Protein AF-A0A0S2I507-F1 (afdb_monomer_lite)

Sequence (63 aa):
MLQHQKHILKALQNEPVLFLKEVQKSFQWLSDQEIEYLKSWLKTQYPELYKKRIKYLFIMNPT

Structure (mmCIF, N/CA/C/O backbone):
data_AF-A0A0S2I507-F1
#
_entry.id   AF-A0A0S2I507-F1
#
loop_
_atom_site.group_PDB
_atom_site.id
_atom_site.type_symbol
_atom_site.label_atom_id
_atom_site.label_alt_id
_atom_site.label_comp_id
_atom_site.label_asym_id
_atom_site.label_entity_id
_atom_site.label_seq_id
_atom_site.pdbx_PDB_ins_code
_atom_site.Cartn_x
_atom_site.Cartn_y
_atom_site.Cartn_z
_atom_site.occupancy
_atom_site.B_iso_or_equiv
_atom_site.auth_seq_id
_atom_site.auth_comp_id
_atom_site.auth_asym_id
_atom_site.auth_atom_id
_atom_site.pdbx_PDB_model_num
ATOM 1 N N . MET A 1 1 ? -5.987 -8.983 6.736 1.00 86.94 1 MET A N 1
ATOM 2 C CA . MET A 1 1 ? -5.621 -9.261 5.323 1.00 86.94 1 MET A CA 1
ATOM 3 C C . MET A 1 1 ? -4.349 -8.531 4.883 1.00 86.94 1 MET A C 1
ATOM 5 O O . MET A 1 1 ? -3.686 -8.958 3.940 1.00 86.94 1 MET A O 1
ATOM 9 N N . LEU A 1 2 ? -3.944 -7.480 5.600 1.00 89.56 2 LEU A N 1
ATOM 10 C CA . LEU A 1 2 ? -2.801 -6.629 5.267 1.00 89.56 2 LEU A CA 1
ATOM 11 C C . LEU A 1 2 ? -1.469 -7.359 5.003 1.00 89.56 2 LEU A C 1
ATOM 13 O O . LEU A 1 2 ? -0.743 -6.987 4.085 1.00 89.56 2 LEU A O 1
ATOM 17 N N . GLN A 1 3 ? -1.119 -8.387 5.786 1.00 94.19 3 GLN A N 1
ATOM 18 C CA . GLN A 1 3 ? 0.154 -9.108 5.601 1.00 94.19 3 GLN A CA 1
ATOM 19 C C . GLN A 1 3 ? 0.208 -9.877 4.276 1.00 94.19 3 GLN A C 1
ATOM 21 O O . GLN A 1 3 ? 1.245 -9.897 3.617 1.00 94.19 3 GLN A O 1
ATOM 26 N N . HIS A 1 4 ? -0.921 -10.451 3.860 1.00 93.62 4 HIS A N 1
ATOM 27 C CA . HIS A 1 4 ? -1.041 -11.120 2.571 1.00 93.62 4 HIS A CA 1
ATOM 28 C C . HIS A 1 4 ? -0.843 -10.125 1.421 1.00 93.62 4 HIS A C 1
ATOM 30 O O . HIS A 1 4 ? -0.008 -10.355 0.549 1.00 93.62 4 HIS A O 1
ATOM 36 N N . GLN A 1 5 ? -1.499 -8.961 1.492 1.00 93.75 5 GLN A N 1
ATOM 37 C CA . GLN A 1 5 ? -1.325 -7.899 0.496 1.00 93.75 5 GLN A CA 1
ATOM 38 C C . GLN A 1 5 ? 0.123 -7.404 0.411 1.00 93.75 5 GLN A C 1
ATOM 40 O O . GLN A 1 5 ? 0.680 -7.280 -0.677 1.00 93.75 5 GLN A O 1
ATOM 45 N N . LYS A 1 6 ? 0.797 -7.213 1.552 1.00 95.56 6 LYS A N 1
ATOM 46 C CA . LYS A 1 6 ? 2.228 -6.862 1.580 1.00 95.56 6 LYS A CA 1
ATOM 47 C C . LYS A 1 6 ? 3.103 -7.910 0.890 1.00 95.56 6 LYS A C 1
ATOM 49 O O . LYS A 1 6 ? 4.072 -7.543 0.230 1.00 95.56 6 LYS A O 1
ATOM 54 N N . HIS A 1 7 ? 2.788 -9.196 1.044 1.00 96.31 7 HIS A N 1
ATOM 55 C CA . HIS A 1 7 ? 3.531 -10.272 0.392 1.00 96.31 7 HIS A CA 1
ATOM 56 C C . HIS A 1 7 ? 3.365 -10.235 -1.134 1.00 96.31 7 HIS A C 1
ATOM 58 O O . HIS A 1 7 ? 4.364 -10.265 -1.850 1.00 96.31 7 HIS A O 1
ATOM 64 N N . ILE A 1 8 ? 2.131 -10.081 -1.627 1.00 95.00 8 ILE A N 1
ATOM 65 C CA . ILE A 1 8 ? 1.856 -9.966 -3.068 1.00 95.00 8 ILE A CA 1
ATOM 66 C C . ILE A 1 8 ? 2.545 -8.726 -3.650 1.00 95.00 8 ILE A C 1
ATOM 68 O O . ILE A 1 8 ? 3.225 -8.811 -4.671 1.00 95.00 8 ILE A O 1
ATOM 72 N N . LEU A 1 9 ? 2.444 -7.580 -2.974 1.00 95.62 9 LEU A N 1
ATOM 73 C CA . LEU A 1 9 ? 3.074 -6.337 -3.422 1.00 95.62 9 LEU A CA 1
ATOM 74 C C . LEU A 1 9 ? 4.598 -6.464 -3.519 1.00 95.62 9 LEU A C 1
ATOM 76 O O . LEU A 1 9 ? 5.186 -6.000 -4.493 1.00 95.62 9 LEU A O 1
ATOM 80 N N . LYS A 1 10 ? 5.244 -7.155 -2.571 1.00 95.31 10 LYS A N 1
ATOM 81 C CA . LYS A 1 10 ? 6.679 -7.461 -2.672 1.00 95.31 10 LYS A CA 1
ATOM 82 C C . LYS A 1 10 ? 7.007 -8.305 -3.903 1.00 95.31 10 LYS A C 1
ATOM 84 O O . LYS A 1 10 ? 7.998 -8.020 -4.568 1.00 95.31 10 LYS A O 1
ATOM 89 N N . ALA A 1 11 ? 6.189 -9.307 -4.223 1.00 96.12 11 ALA A N 1
ATOM 90 C CA . ALA A 1 11 ? 6.395 -10.140 -5.407 1.00 96.12 11 ALA A CA 1
ATOM 91 C C . ALA A 1 11 ? 6.244 -9.342 -6.717 1.00 96.12 11 ALA A C 1
ATOM 93 O O . ALA A 1 11 ? 6.959 -9.599 -7.681 1.00 96.12 11 ALA A O 1
ATOM 94 N N . LEU A 1 12 ? 5.367 -8.333 -6.735 1.00 94.81 12 LEU A N 1
ATOM 95 C CA . LEU A 1 12 ? 5.101 -7.489 -7.904 1.00 94.81 12 LEU A CA 1
ATOM 96 C C . LEU A 1 12 ? 5.994 -6.242 -8.000 1.00 94.81 12 LEU A C 1
ATOM 98 O O . LEU A 1 12 ? 5.780 -5.412 -8.880 1.00 94.81 12 LEU A O 1
ATOM 102 N N . GLN A 1 13 ? 6.990 -6.068 -7.124 1.00 92.31 13 GLN A N 1
ATOM 103 C CA . GLN A 1 13 ? 7.769 -4.821 -7.040 1.00 92.31 13 GLN A CA 1
ATOM 104 C C . GLN A 1 13 ? 8.501 -4.436 -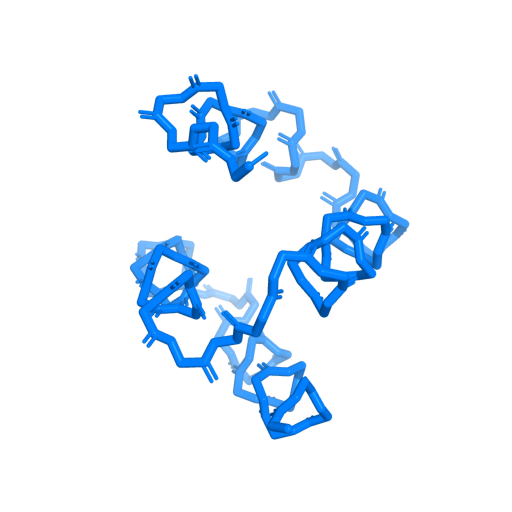8.339 1.00 92.31 13 GLN A C 1
ATOM 106 O O . GLN A 1 13 ? 8.737 -3.254 -8.581 1.00 92.31 13 GLN A O 1
ATOM 111 N N . ASN A 1 14 ? 8.828 -5.422 -9.180 1.00 92.12 14 ASN A N 1
ATOM 112 C CA . ASN A 1 14 ? 9.506 -5.219 -10.462 1.00 92.12 14 ASN A CA 1
ATOM 113 C C . ASN A 1 14 ? 8.535 -5.000 -11.634 1.00 92.12 14 ASN A C 1
ATOM 115 O O . ASN A 1 14 ? 8.981 -4.712 -12.737 1.00 92.12 14 ASN A O 1
ATOM 119 N N . GLU A 1 15 ? 7.224 -5.089 -11.391 1.00 94.50 15 GLU A N 1
ATOM 120 C CA . GLU A 1 15 ? 6.158 -4.965 -12.388 1.00 94.50 15 GLU A CA 1
ATOM 121 C C . GLU A 1 15 ? 5.249 -3.772 -12.031 1.00 94.50 15 GLU A C 1
ATOM 123 O O . GLU A 1 15 ? 4.162 -3.953 -11.469 1.00 94.50 15 GLU A O 1
ATOM 128 N N . PRO A 1 16 ? 5.646 -2.518 -12.340 1.00 89.44 16 PRO A N 1
ATOM 129 C CA . PRO A 1 16 ? 5.005 -1.317 -11.798 1.00 89.44 16 PRO A CA 1
ATOM 130 C C . PRO A 1 16 ? 3.507 -1.212 -12.090 1.00 89.44 16 PRO A C 1
ATOM 132 O O . PRO A 1 16 ? 2.753 -0.667 -11.289 1.00 89.44 16 PRO A O 1
ATOM 135 N N . VAL A 1 17 ? 3.061 -1.712 -13.245 1.00 91.88 17 VAL A N 1
ATOM 136 C CA . VAL A 1 17 ? 1.643 -1.684 -13.630 1.00 91.88 17 VAL A CA 1
ATOM 137 C C . VAL A 1 17 ? 0.829 -2.657 -12.778 1.00 91.88 17 VAL A C 1
ATOM 139 O O . VAL A 1 17 ? -0.245 -2.293 -12.299 1.00 91.88 17 VAL A O 1
ATOM 142 N N . LEU A 1 18 ? 1.333 -3.876 -12.566 1.00 94.25 18 LEU A N 1
ATOM 143 C CA . LEU A 1 18 ? 0.668 -4.880 -11.734 1.00 94.25 18 LEU A CA 1
ATOM 144 C C . LEU A 1 18 ? 0.684 -4.469 -10.264 1.00 94.25 18 LEU A C 1
ATOM 146 O O . LEU A 1 18 ? -0.344 -4.565 -9.600 1.00 94.25 18 LEU A O 1
ATOM 150 N N . PHE A 1 19 ? 1.805 -3.921 -9.795 1.00 95.12 19 PHE A N 1
ATOM 151 C CA . PHE A 1 19 ? 1.931 -3.390 -8.443 1.00 95.12 19 PHE A CA 1
ATOM 152 C C . PHE A 1 19 ? 0.838 -2.360 -8.139 1.00 95.12 19 PHE A C 1
ATOM 154 O O . PHE A 1 19 ? 0.136 -2.472 -7.140 1.00 95.12 19 PHE A O 1
ATOM 161 N N . LEU A 1 20 ? 0.649 -1.370 -9.019 1.00 94.44 20 LEU A N 1
ATOM 162 C CA . LEU A 1 20 ? -0.356 -0.321 -8.812 1.00 94.44 20 LEU A CA 1
ATOM 163 C C . LEU A 1 20 ? -1.783 -0.872 -8.810 1.00 94.44 20 LEU A C 1
ATOM 165 O O . LEU A 1 20 ? -2.591 -0.458 -7.979 1.00 94.44 20 LEU A O 1
ATOM 169 N N . LYS A 1 21 ? -2.083 -1.826 -9.700 1.00 94.31 21 LYS A N 1
ATOM 170 C CA . LYS A 1 21 ? -3.385 -2.506 -9.718 1.00 94.31 21 LYS A CA 1
ATOM 171 C C . LYS A 1 21 ? -3.645 -3.251 -8.413 1.00 94.31 21 LYS A C 1
ATOM 173 O O . LYS A 1 21 ? -4.763 -3.209 -7.911 1.00 94.31 21 LYS A O 1
ATOM 178 N N . GLU A 1 22 ? -2.631 -3.899 -7.853 1.00 94.88 22 GLU A N 1
ATOM 179 C CA . GLU A 1 22 ? -2.778 -4.645 -6.605 1.00 94.88 22 GLU A CA 1
ATOM 180 C C . GLU A 1 22 ? -2.928 -3.724 -5.385 1.00 94.88 22 GLU A C 1
ATOM 182 O O . GLU A 1 22 ? -3.746 -3.994 -4.504 1.00 94.88 22 GLU A O 1
ATOM 187 N N . VAL A 1 23 ? -2.233 -2.577 -5.363 1.00 94.25 23 VAL A N 1
ATOM 188 C CA . VAL A 1 23 ? -2.468 -1.535 -4.346 1.00 94.25 23 VAL A CA 1
ATOM 189 C C . VAL A 1 23 ? -3.916 -1.051 -4.403 1.00 94.25 23 VAL A C 1
ATOM 191 O O . VAL A 1 23 ? -4.571 -0.965 -3.370 1.00 94.25 23 VAL A O 1
ATOM 194 N N . GLN A 1 24 ? -4.438 -0.774 -5.599 1.00 94.12 24 GLN A N 1
ATOM 195 C CA . GLN A 1 24 ? -5.820 -0.324 -5.756 1.00 94.12 24 GLN A CA 1
ATOM 196 C C . GLN A 1 24 ? -6.826 -1.403 -5.338 1.00 94.12 24 GLN A C 1
ATOM 198 O O . GLN A 1 24 ? -7.801 -1.100 -4.654 1.00 94.12 24 GLN A O 1
ATOM 203 N N . LYS A 1 25 ? -6.582 -2.668 -5.705 1.00 92.94 25 LYS A N 1
ATOM 204 C CA . LYS A 1 25 ? -7.406 -3.789 -5.242 1.00 92.94 25 LYS A CA 1
ATOM 205 C C . LYS A 1 25 ? -7.403 -3.892 -3.729 1.00 92.94 25 LYS A C 1
ATOM 207 O O . LYS A 1 25 ? -8.463 -4.115 -3.165 1.00 92.94 25 LYS A O 1
ATOM 212 N N . SER A 1 26 ? -6.259 -3.691 -3.074 1.00 93.38 26 SER A N 1
ATOM 213 C CA . SER A 1 26 ? -6.145 -3.788 -1.615 1.00 93.38 26 SER A CA 1
ATOM 214 C C . SER A 1 26 ? -7.178 -2.921 -0.882 1.00 93.38 26 SER A C 1
ATOM 216 O O . SER A 1 26 ? -7.663 -3.345 0.159 1.00 93.38 26 SER A O 1
ATOM 218 N N . PHE A 1 27 ? -7.595 -1.778 -1.440 1.00 92.19 27 PHE A N 1
ATOM 219 C CA . PHE A 1 27 ? -8.647 -0.940 -0.845 1.00 92.19 27 PHE A CA 1
ATOM 220 C C . PHE A 1 27 ? -10.014 -1.625 -0.731 1.00 92.19 27 PHE A C 1
ATOM 222 O O . PHE A 1 27 ? -10.809 -1.252 0.117 1.00 92.19 27 PHE A O 1
ATOM 229 N N . GLN A 1 28 ? -10.298 -2.632 -1.558 1.00 91.31 28 GLN A N 1
ATOM 230 C CA . GLN A 1 28 ? -11.553 -3.388 -1.496 1.00 91.31 28 GLN A CA 1
ATOM 231 C C . GLN A 1 28 ? -11.544 -4.471 -0.408 1.00 91.31 28 GLN A C 1
ATOM 233 O O . GLN A 1 28 ? -12.603 -4.951 -0.016 1.00 91.31 28 GLN A O 1
ATOM 238 N N . TRP A 1 29 ? -10.360 -4.890 0.048 1.00 90.69 29 TRP A N 1
ATOM 239 C CA . TRP A 1 29 ? -10.188 -6.047 0.941 1.00 90.69 29 TRP A CA 1
ATOM 240 C C . TRP A 1 29 ? -9.681 -5.677 2.334 1.00 90.69 29 TRP A C 1
ATOM 242 O O . TRP A 1 29 ? -9.606 -6.544 3.206 1.00 90.69 29 TRP A O 1
ATOM 252 N N . LEU A 1 30 ? -9.259 -4.430 2.523 1.00 93.19 30 LEU A N 1
ATOM 253 C CA . LEU A 1 30 ? -8.697 -3.921 3.765 1.00 93.19 30 LEU A CA 1
ATOM 254 C C . LEU A 1 30 ? -9.680 -2.956 4.419 1.00 93.19 30 LEU A C 1
ATOM 256 O O . LEU A 1 30 ? -10.382 -2.223 3.731 1.00 93.19 30 LEU A O 1
ATOM 260 N N . SER A 1 31 ? -9.696 -2.940 5.749 1.00 94.19 31 SER A N 1
ATOM 261 C CA . SER A 1 31 ? -10.371 -1.876 6.497 1.00 94.19 31 SER A CA 1
ATOM 262 C C . SER A 1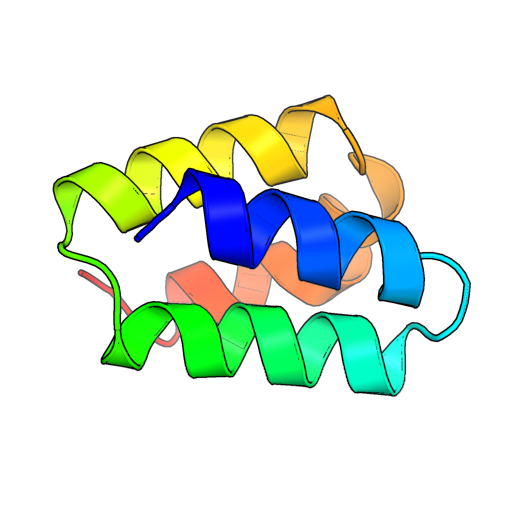 31 ? -9.604 -0.556 6.395 1.00 94.19 31 SER A C 1
ATOM 264 O O . SER A 1 31 ? -8.400 -0.558 6.138 1.00 94.19 31 SER A O 1
ATOM 266 N N . ASP A 1 32 ? -10.254 0.568 6.690 1.00 93.00 32 ASP A N 1
ATOM 267 C CA . ASP A 1 32 ? -9.639 1.908 6.639 1.00 93.00 32 ASP A CA 1
ATOM 268 C C . ASP A 1 32 ? -8.349 1.994 7.473 1.00 93.00 32 ASP A C 1
ATOM 270 O O . ASP A 1 32 ? -7.324 2.525 7.039 1.00 93.00 32 ASP A O 1
ATOM 274 N N . GLN A 1 33 ? -8.346 1.358 8.649 1.00 94.19 33 GLN A N 1
ATOM 275 C CA . GLN A 1 33 ? -7.157 1.256 9.495 1.00 94.19 33 GLN A CA 1
ATOM 276 C C . GLN A 1 33 ? -6.035 0.444 8.823 1.00 94.19 33 GLN A C 1
ATOM 278 O O . GLN A 1 33 ? -4.868 0.845 8.852 1.00 94.19 33 GLN A O 1
ATOM 283 N N . GLU A 1 34 ? -6.359 -0.696 8.203 1.00 95.25 34 GLU A N 1
ATOM 284 C CA . GLU A 1 34 ? -5.382 -1.485 7.445 1.00 95.25 34 GLU A CA 1
ATOM 285 C C . GLU A 1 34 ? -4.870 -0.723 6.211 1.00 95.25 34 GLU A C 1
ATOM 287 O O . GLU A 1 34 ? -3.700 -0.876 5.848 1.00 95.25 34 GLU A O 1
ATOM 292 N N . ILE A 1 35 ? -5.699 0.120 5.595 1.00 94.81 35 ILE A N 1
ATOM 293 C CA . ILE A 1 35 ? -5.334 0.955 4.448 1.00 94.81 35 ILE A CA 1
ATOM 294 C C . ILE A 1 35 ? -4.323 2.031 4.859 1.00 94.81 35 ILE A C 1
ATOM 296 O O . ILE A 1 35 ? -3.295 2.180 4.193 1.00 94.81 35 ILE A O 1
ATOM 300 N N . GLU A 1 36 ? -4.513 2.713 5.990 1.00 94.56 36 GLU A N 1
ATOM 301 C CA . GLU A 1 36 ? -3.519 3.672 6.499 1.00 94.56 36 GLU A CA 1
ATOM 302 C C . GLU A 1 36 ? -2.202 2.986 6.908 1.00 94.56 36 GLU A C 1
ATOM 304 O O . GLU A 1 36 ? -1.101 3.517 6.688 1.00 94.56 36 GLU A O 1
ATOM 309 N N . TYR A 1 37 ? -2.270 1.755 7.423 1.00 95.75 37 TYR A N 1
ATOM 310 C CA . TYR A 1 37 ? -1.073 0.945 7.656 1.00 95.75 37 TYR A CA 1
ATOM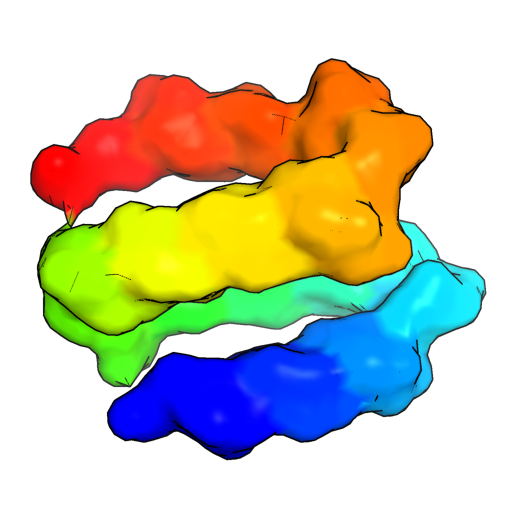 311 C C . TYR A 1 37 ? -0.384 0.526 6.355 1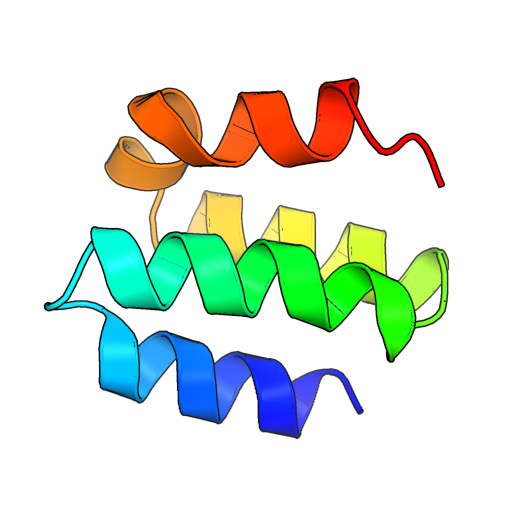.00 95.75 37 TYR A C 1
ATOM 313 O O . TYR A 1 37 ? 0.851 0.525 6.290 1.00 95.75 37 TYR A O 1
ATOM 321 N N . LEU A 1 38 ? -1.144 0.195 5.308 1.00 95.56 38 LEU A N 1
ATOM 322 C CA . LEU A 1 38 ? -0.602 -0.106 3.985 1.00 95.56 38 LEU A CA 1
ATOM 323 C C . LEU A 1 38 ? 0.077 1.125 3.380 1.00 95.56 38 LEU A C 1
ATOM 325 O O . LEU A 1 38 ? 1.204 1.024 2.902 1.00 95.56 38 LEU A O 1
ATOM 329 N N . LYS A 1 39 ? -0.563 2.292 3.458 1.00 95.56 39 LYS A N 1
ATOM 330 C CA . LYS A 1 39 ? -0.035 3.585 3.006 1.00 95.56 39 LYS A CA 1
ATOM 331 C C . LYS A 1 39 ? 1.302 3.913 3.651 1.00 95.56 39 LYS A C 1
ATOM 333 O O . LYS A 1 39 ? 2.272 4.218 2.955 1.00 95.56 39 LYS A O 1
ATOM 338 N N . SER A 1 40 ? 1.358 3.809 4.978 1.00 95.81 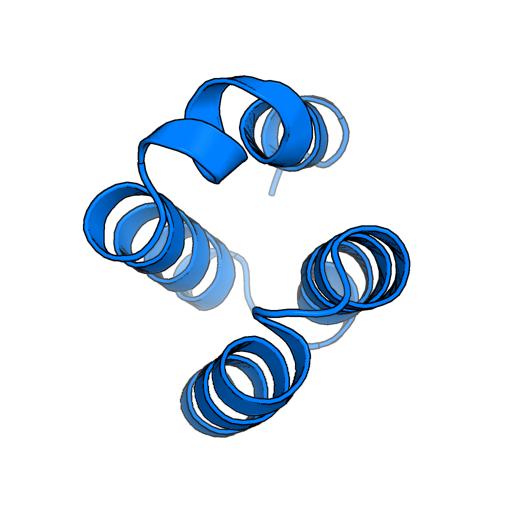40 SER A N 1
ATOM 339 C CA . SER A 1 40 ? 2.572 4.059 5.755 1.00 95.81 40 SER A CA 1
ATOM 340 C C . SER A 1 40 ? 3.683 3.101 5.336 1.00 95.81 40 SER A C 1
ATOM 342 O O . SER A 1 40 ? 4.802 3.523 5.056 1.00 95.81 40 SER A O 1
ATOM 344 N N . TRP A 1 41 ? 3.353 1.817 5.187 1.00 96.38 41 TRP A N 1
ATOM 345 C CA . TRP A 1 41 ? 4.301 0.804 4.742 1.00 96.38 41 TRP A CA 1
ATOM 346 C C . TRP A 1 41 ? 4.814 1.050 3.313 1.00 96.38 41 TRP A C 1
ATOM 348 O O . TRP A 1 41 ? 6.022 0.997 3.090 1.00 96.38 41 TRP A O 1
ATOM 358 N N . LEU A 1 42 ? 3.938 1.386 2.360 1.00 95.69 42 LEU A N 1
ATOM 359 C CA . LEU A 1 42 ? 4.306 1.696 0.973 1.00 95.69 42 LEU A CA 1
ATOM 360 C C . LEU A 1 42 ? 5.205 2.932 0.880 1.00 95.69 42 LEU A C 1
ATOM 362 O O . LEU A 1 42 ? 6.160 2.941 0.106 1.00 95.69 42 LEU A O 1
ATOM 366 N N . LYS A 1 43 ? 4.937 3.957 1.696 1.00 95.56 43 LYS A N 1
ATOM 367 C CA . LYS A 1 43 ? 5.770 5.162 1.779 1.00 95.56 43 LYS A CA 1
ATOM 368 C C . LYS A 1 43 ? 7.180 4.849 2.290 1.00 95.56 43 LYS A C 1
ATOM 370 O O . LYS A 1 43 ? 8.135 5.449 1.803 1.00 95.56 43 LYS A O 1
ATOM 375 N N . THR A 1 44 ? 7.310 3.921 3.239 1.00 95.75 44 THR A N 1
ATOM 376 C CA . THR A 1 44 ? 8.606 3.498 3.791 1.00 95.75 44 THR A CA 1
ATOM 377 C C . THR A 1 44 ? 9.370 2.568 2.849 1.00 95.75 44 THR A C 1
ATOM 379 O O . THR A 1 44 ? 10.567 2.751 2.667 1.00 95.75 44 THR A O 1
ATOM 382 N N . GLN A 1 45 ? 8.708 1.570 2.259 1.00 94.88 45 GLN A N 1
ATOM 383 C CA . GLN A 1 45 ? 9.378 0.551 1.439 1.00 94.88 45 GLN A CA 1
ATOM 384 C C . GLN A 1 45 ? 9.649 1.011 0.005 1.00 94.88 45 GLN A C 1
ATOM 386 O O . GLN A 1 45 ? 10.651 0.621 -0.585 1.00 94.88 45 GLN A O 1
ATOM 391 N N . TYR A 1 46 ? 8.779 1.854 -0.556 1.00 93.44 46 TYR A N 1
ATOM 392 C CA . TYR A 1 46 ? 8.835 2.254 -1.962 1.00 93.44 46 TYR A CA 1
ATOM 393 C C . TYR A 1 46 ? 8.705 3.778 -2.122 1.00 93.44 46 TYR A C 1
ATOM 395 O O . TYR A 1 46 ? 7.805 4.242 -2.820 1.00 93.44 46 TYR A O 1
ATOM 403 N N . PRO A 1 47 ? 9.579 4.596 -1.505 1.00 92.88 47 PRO A N 1
ATOM 404 C CA . PRO A 1 47 ? 9.394 6.049 -1.415 1.00 92.88 47 PRO A CA 1
ATOM 405 C C . PRO A 1 47 ? 9.313 6.753 -2.781 1.00 92.88 47 PRO A C 1
ATOM 407 O O . PRO A 1 47 ? 8.481 7.642 -2.975 1.00 92.88 47 PRO A O 1
ATOM 410 N N . GLU A 1 48 ? 10.142 6.342 -3.743 1.00 91.38 48 GLU A N 1
ATOM 411 C CA . GLU A 1 48 ? 10.162 6.883 -5.111 1.00 91.38 48 GLU A CA 1
ATOM 412 C C . GLU A 1 48 ? 8.875 6.550 -5.880 1.00 91.38 48 GLU A C 1
ATOM 414 O O . GLU A 1 48 ? 8.208 7.439 -6.420 1.00 91.38 48 GLU A O 1
ATOM 419 N N . LEU A 1 49 ? 8.491 5.268 -5.892 1.00 89.12 49 LEU A N 1
ATOM 420 C CA . LEU A 1 49 ? 7.257 4.801 -6.528 1.00 89.12 49 LEU A CA 1
ATOM 421 C C . LEU A 1 49 ? 6.030 5.417 -5.849 1.00 89.12 49 LEU A C 1
ATOM 423 O O . LEU A 1 49 ? 5.062 5.789 -6.519 1.00 89.12 49 LEU A O 1
ATOM 427 N N . TYR A 1 50 ? 6.103 5.595 -4.528 1.00 92.06 50 TYR A N 1
ATOM 428 C CA . TYR A 1 50 ? 5.042 6.197 -3.747 1.00 92.06 50 TYR A CA 1
ATOM 429 C C . TYR A 1 50 ? 4.769 7.630 -4.185 1.00 92.06 50 TYR A C 1
ATOM 431 O O . TYR A 1 50 ? 3.636 7.965 -4.526 1.00 92.06 50 TYR A O 1
ATOM 439 N N . LYS A 1 51 ? 5.813 8.464 -4.246 1.00 91.19 51 LYS A N 1
ATOM 440 C CA . LYS A 1 51 ? 5.699 9.862 -4.683 1.00 91.19 51 LYS A CA 1
ATOM 441 C C . LYS A 1 51 ? 5.207 9.986 -6.124 1.00 91.19 51 LYS A C 1
ATOM 443 O O . LYS A 1 51 ? 4.387 10.855 -6.402 1.00 91.19 51 LYS A O 1
ATOM 448 N N . LYS A 1 52 ? 5.706 9.136 -7.026 1.00 89.94 52 LYS A N 1
ATOM 449 C CA . LYS A 1 52 ? 5.422 9.242 -8.463 1.00 89.94 52 LYS A CA 1
ATOM 450 C C . LYS A 1 52 ? 4.042 8.712 -8.843 1.00 89.94 52 LYS A C 1
ATOM 452 O O . LYS A 1 52 ? 3.402 9.302 -9.706 1.00 89.94 52 LYS A O 1
ATOM 457 N N . ARG A 1 53 ? 3.604 7.591 -8.258 1.00 88.38 53 ARG A N 1
ATOM 458 C CA . ARG A 1 53 ? 2.440 6.842 -8.767 1.00 88.38 53 ARG A CA 1
ATOM 459 C C . ARG A 1 53 ? 1.425 6.420 -7.705 1.00 88.38 53 ARG A C 1
ATOM 461 O O . ARG A 1 53 ? 0.237 6.440 -7.993 1.00 88.38 53 ARG A O 1
ATOM 468 N N . ILE A 1 54 ? 1.851 6.074 -6.488 1.00 90.69 54 ILE A N 1
ATOM 469 C CA . ILE A 1 54 ? 0.926 5.520 -5.477 1.00 90.69 54 ILE A CA 1
ATOM 470 C C . ILE A 1 54 ? 0.160 6.615 -4.733 1.00 90.69 54 ILE A C 1
ATOM 472 O O . ILE A 1 54 ? -1.014 6.429 -4.430 1.00 90.69 54 ILE A O 1
ATOM 476 N N . LYS A 1 55 ? 0.789 7.762 -4.442 1.00 91.56 55 LYS A N 1
ATOM 477 C CA . LYS A 1 55 ? 0.181 8.843 -3.646 1.00 91.56 55 LYS A CA 1
ATOM 478 C C . LYS A 1 55 ? -1.206 9.237 -4.165 1.00 91.56 55 LYS A C 1
ATOM 480 O O . LYS A 1 55 ? -2.105 9.464 -3.366 1.00 91.56 55 LYS A O 1
ATOM 485 N N . TYR A 1 56 ? -1.373 9.287 -5.484 1.00 90.56 56 TYR A N 1
ATOM 486 C CA . TYR A 1 56 ? -2.635 9.652 -6.127 1.00 90.56 56 TYR A CA 1
ATOM 487 C C . TYR A 1 56 ? -3.759 8.643 -5.869 1.00 90.56 56 TYR A C 1
ATOM 489 O O . TYR A 1 56 ? -4.907 9.054 -5.744 1.00 90.56 56 TYR A O 1
ATOM 497 N N . LEU A 1 57 ? -3.444 7.353 -5.709 1.00 90.06 57 LEU A N 1
ATOM 498 C CA . LEU A 1 57 ? -4.442 6.318 -5.416 1.00 90.06 57 LEU A CA 1
ATOM 499 C C . LEU A 1 57 ? -5.133 6.570 -4.068 1.00 90.06 57 LEU A C 1
ATOM 501 O O . LEU A 1 57 ? -6.345 6.455 -3.973 1.00 90.06 57 LEU A O 1
ATOM 505 N N . PHE A 1 58 ? -4.382 7.005 -3.054 1.00 89.00 58 PHE A N 1
ATOM 506 C CA . PHE A 1 58 ? -4.928 7.346 -1.733 1.00 89.00 58 PHE A CA 1
ATOM 507 C C . PHE A 1 58 ? -5.691 8.678 -1.705 1.00 89.00 58 PHE A C 1
ATOM 509 O O . PHE A 1 58 ? -6.456 8.923 -0.783 1.00 89.00 58 PHE A O 1
ATOM 516 N N . ILE A 1 59 ? -5.463 9.561 -2.682 1.00 87.44 59 ILE A N 1
ATOM 517 C CA . ILE A 1 59 ? -6.212 10.821 -2.803 1.00 87.44 59 ILE A CA 1
ATOM 518 C C . ILE A 1 59 ? -7.559 10.568 -3.490 1.00 87.44 59 ILE A C 1
ATOM 520 O O . ILE A 1 59 ? -8.559 11.162 -3.105 1.00 87.44 59 ILE A O 1
ATOM 524 N N . MET A 1 60 ? -7.587 9.696 -4.503 1.00 84.44 60 MET A N 1
ATOM 525 C CA . MET A 1 60 ? -8.809 9.366 -5.249 1.00 84.44 60 MET A CA 1
ATOM 526 C C . MET A 1 60 ? -9.736 8.403 -4.502 1.00 84.44 60 MET A C 1
ATOM 528 O O . MET A 1 60 ? -10.931 8.373 -4.784 1.00 84.44 60 MET A O 1
ATOM 532 N N . ASN A 1 61 ? -9.200 7.636 -3.553 1.00 78.12 61 ASN A N 1
ATOM 533 C CA . ASN A 1 61 ? -9.942 6.689 -2.731 1.00 78.12 61 ASN A CA 1
ATOM 534 C C . ASN A 1 61 ? -9.791 7.069 -1.249 1.00 78.12 61 ASN A C 1
ATOM 536 O O . ASN A 1 61 ? -9.041 6.399 -0.535 1.00 78.12 61 ASN A O 1
ATOM 540 N N . PRO A 1 62 ? -10.435 8.161 -0.794 1.00 67.38 62 PRO A N 1
ATOM 541 C CA . PRO A 1 62 ? -10.444 8.502 0.619 1.00 67.38 62 PRO A CA 1
ATOM 542 C C . PRO A 1 62 ? -11.213 7.422 1.389 1.00 67.38 62 PRO A C 1
ATOM 544 O O . PRO A 1 62 ? -12.361 7.124 1.059 1.00 67.38 62 PRO A O 1
ATOM 547 N N . THR A 1 63 ? -10.533 6.826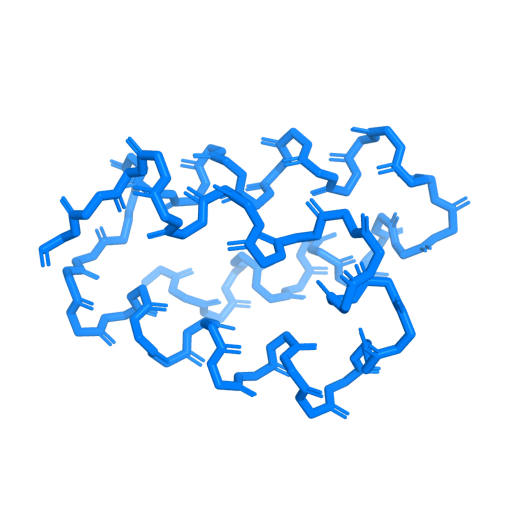 2.362 1.00 62.25 63 THR A N 1
ATOM 548 C CA . THR A 1 63 ? -11.088 5.932 3.387 1.00 62.25 63 THR A CA 1
ATOM 549 C C . THR A 1 63 ? -11.613 6.736 4.557 1.00 62.25 63 THR A C 1
ATOM 551 O O . THR A 1 63 ? -10.826 7.592 5.033 1.00 62.25 63 THR A O 1
#

Organism: NCBI:txid1307839

Secondary structure (DSSP, 8-state):
-HHHHHHHHHHTTT-HHHHHHHHHHHHHHS-HHHHHHHHHHHHHH-HHHIIIIIHHHHHHS--

pLDDT: mean 91.89, std 5.85, range [62.25, 96.38]

Radius of gyration: 10.35 Å; chains: 1; bounding box: 22×22×23 Å

Foldseek 3Di:
DLVVLVVVLVVCVVPLVVNLVSLLVVLVVDDLVSNVVNLVVCCVPPVPSCVPPVVVSCVVDPD